Protein AF-A0A537XR91-F1 (afdb_monomer_lite)

Structure (mmCIF, N/CA/C/O backbone):
data_AF-A0A537XR91-F1
#
_entry.id   AF-A0A537XR91-F1
#
loop_
_atom_site.group_PDB
_atom_site.id
_atom_site.type_symbol
_atom_site.label_atom_id
_atom_site.label_alt_id
_atom_site.label_comp_id
_atom_site.label_asym_id
_atom_site.label_entity_id
_atom_site.label_seq_id
_atom_site.pdbx_PDB_ins_code
_atom_site.Cartn_x
_atom_site.Cartn_y
_atom_site.Cartn_z
_atom_site.occupancy
_atom_site.B_iso_or_equiv
_atom_site.auth_seq_id
_atom_site.auth_comp_id
_atom_site.auth_asym_id
_atom_site.auth_atom_id
_atom_site.pdbx_PDB_model_num
ATOM 1 N N . MET A 1 1 ? 16.907 15.171 1.973 1.00 38.66 1 MET A N 1
ATOM 2 C CA . MET A 1 1 ? 16.278 15.933 0.875 1.00 38.66 1 MET A CA 1
ATOM 3 C C . MET A 1 1 ? 15.494 14.957 0.020 1.00 38.66 1 MET A C 1
ATOM 5 O O . MET A 1 1 ? 16.112 14.142 -0.654 1.00 38.66 1 MET A O 1
ATOM 9 N N . LEU A 1 2 ? 14.162 14.978 0.094 1.00 47.34 2 LEU A N 1
ATOM 10 C CA . LEU A 1 2 ? 13.327 14.267 -0.872 1.00 47.34 2 LEU A CA 1
ATOM 11 C C . LEU A 1 2 ? 13.455 15.039 -2.183 1.00 47.34 2 LEU A C 1
ATOM 13 O O . LEU A 1 2 ? 12.807 16.060 -2.377 1.00 47.34 2 LEU A O 1
ATOM 17 N N . ARG A 1 3 ? 14.389 14.620 -3.039 1.00 53.78 3 ARG A N 1
ATOM 18 C CA . ARG A 1 3 ? 14.393 15.051 -4.435 1.00 53.78 3 ARG A CA 1
ATOM 19 C C . ARG A 1 3 ? 13.017 14.651 -4.957 1.00 53.78 3 ARG A C 1
ATOM 21 O O . ARG A 1 3 ? 12.710 13.463 -4.900 1.00 53.78 3 ARG A O 1
ATOM 28 N N . GLU A 1 4 ? 12.189 15.610 -5.358 1.00 56.66 4 GLU A N 1
ATOM 29 C CA . GLU A 1 4 ? 10.889 15.345 -5.980 1.00 56.66 4 GLU A CA 1
ATOM 30 C C . GLU A 1 4 ? 11.138 14.504 -7.238 1.00 56.66 4 GLU A C 1
ATOM 32 O O . GLU A 1 4 ? 11.421 15.009 -8.322 1.00 56.66 4 GLU A O 1
ATOM 37 N N . ARG A 1 5 ? 11.159 13.181 -7.069 1.00 61.19 5 ARG A N 1
ATOM 38 C CA . ARG A 1 5 ? 11.157 12.223 -8.162 1.00 61.19 5 ARG A CA 1
ATOM 39 C C . ARG A 1 5 ? 9.714 12.175 -8.623 1.00 61.19 5 ARG A C 1
ATOM 41 O O . ARG A 1 5 ? 8.874 11.580 -7.954 1.00 61.19 5 ARG A O 1
ATOM 48 N N . SER A 1 6 ? 9.425 12.829 -9.741 1.00 69.81 6 SER A N 1
ATOM 49 C CA . SER A 1 6 ? 8.195 12.557 -10.469 1.00 69.81 6 SER A CA 1
ATOM 50 C C . SER A 1 6 ? 8.268 11.118 -10.976 1.00 69.81 6 SER A C 1
ATOM 5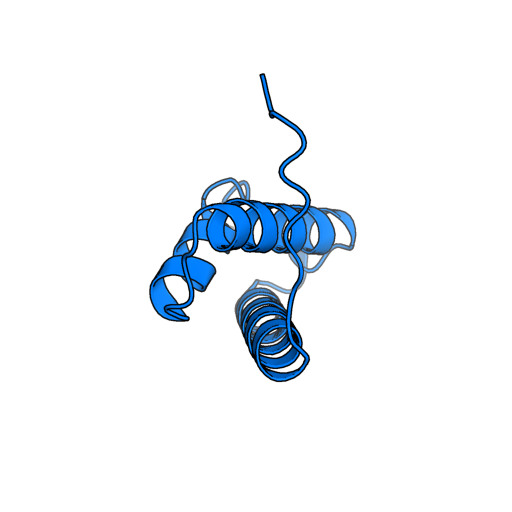2 O O . SER A 1 6 ? 9.038 10.784 -11.875 1.00 69.81 6 SER A O 1
ATOM 54 N N . VAL A 1 7 ? 7.506 10.240 -10.333 1.00 80.75 7 VAL A N 1
ATOM 55 C CA . VAL A 1 7 ? 7.311 8.862 -10.780 1.00 80.75 7 VAL A CA 1
ATOM 56 C C . VAL A 1 7 ? 5.967 8.813 -11.488 1.00 80.75 7 VAL A C 1
ATOM 58 O O . VAL A 1 7 ? 4.961 9.281 -10.955 1.00 80.75 7 VAL A O 1
ATOM 61 N N . VAL A 1 8 ? 5.964 8.292 -12.710 1.00 88.56 8 VAL A N 1
ATOM 62 C CA . VAL A 1 8 ? 4.734 8.012 -13.450 1.00 88.56 8 VAL A CA 1
ATOM 63 C C . VAL A 1 8 ? 4.358 6.569 -13.160 1.00 88.56 8 VAL A C 1
ATOM 65 O O . VAL A 1 8 ? 5.181 5.679 -13.360 1.00 88.56 8 VAL A O 1
ATOM 68 N N . TYR A 1 9 ? 3.133 6.360 -12.687 1.00 91.06 9 TYR A N 1
ATOM 69 C CA . TYR A 1 9 ? 2.587 5.031 -12.454 1.00 91.06 9 TYR A CA 1
ATOM 70 C C . TYR A 1 9 ? 1.648 4.638 -13.590 1.00 91.06 9 TYR A C 1
ATOM 72 O O . TYR A 1 9 ? 0.758 5.409 -13.959 1.00 91.06 9 TYR A O 1
ATOM 80 N N . TYR A 1 10 ? 1.832 3.435 -14.123 1.00 93.62 10 TYR A N 1
ATOM 81 C CA . TYR A 1 10 ? 0.898 2.840 -15.078 1.00 93.62 10 TYR A CA 1
ATOM 82 C C . TYR A 1 10 ? -0.384 2.349 -14.374 1.00 93.62 10 TYR A C 1
ATOM 84 O O . TYR A 1 10 ? -0.396 2.169 -13.153 1.00 93.62 10 TYR A O 1
ATOM 92 N N . PRO A 1 11 ? -1.489 2.116 -15.101 1.00 96.31 11 PRO A N 1
ATOM 93 C CA . PRO A 1 11 ? -2.734 1.628 -14.501 1.00 96.31 11 PRO A CA 1
ATOM 94 C C . PRO A 1 11 ? -2.582 0.320 -13.708 1.00 96.31 11 PRO A C 1
ATOM 96 O O . PRO A 1 11 ? -3.179 0.164 -12.641 1.00 96.31 11 PRO A O 1
ATOM 99 N N . GLU A 1 12 ? -1.758 -0.608 -14.190 1.00 95.88 12 GLU A N 1
ATOM 100 C CA . GLU A 1 12 ? -1.485 -1.904 -13.553 1.00 95.88 12 GLU A CA 1
ATOM 101 C C . GLU A 1 12 ? -0.752 -1.708 -12.225 1.00 95.88 12 GLU A C 1
ATOM 103 O O . GLU A 1 12 ? -1.051 -2.344 -11.216 1.00 95.88 12 GLU A O 1
ATOM 108 N N . GLU A 1 13 ? 0.172 -0.756 -12.217 1.00 94.88 13 GLU A N 1
ATOM 109 C CA . GLU A 1 13 ? 0.937 -0.368 -11.047 1.00 94.88 13 GLU A CA 1
ATOM 110 C C . GLU A 1 13 ? 0.055 0.300 -9.992 1.00 94.88 13 GLU A C 1
ATOM 112 O O . GLU A 1 13 ? 0.121 -0.057 -8.821 1.00 94.88 13 GLU A O 1
ATOM 117 N N . LEU A 1 14 ? -0.823 1.221 -10.393 1.00 95.94 14 LEU A N 1
ATOM 118 C CA . LEU A 1 14 ? -1.801 1.821 -9.482 1.00 95.94 14 LEU A CA 1
ATOM 119 C C . LEU A 1 14 ? -2.767 0.776 -8.914 1.00 95.94 14 LEU A C 1
ATOM 121 O O . LEU A 1 14 ? -3.130 0.851 -7.740 1.00 95.94 14 LEU A O 1
ATOM 125 N N . SER A 1 15 ? -3.151 -0.211 -9.725 1.00 97.38 15 SER A N 1
ATOM 126 C CA . SER A 1 15 ? -4.011 -1.316 -9.293 1.00 97.38 15 SER A CA 1
ATOM 127 C C . SER A 1 15 ? -3.323 -2.178 -8.233 1.00 97.38 15 SER A C 1
ATOM 129 O O . SER A 1 15 ? -3.935 -2.491 -7.213 1.00 97.38 15 SER A O 1
ATOM 131 N N . LEU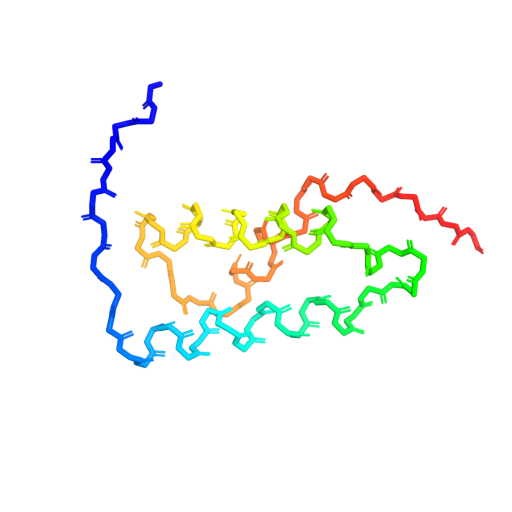 A 1 16 ? -2.040 -2.498 -8.430 1.00 97.06 16 LEU A N 1
ATOM 132 C CA . LEU A 1 16 ? -1.214 -3.189 -7.438 1.00 97.06 16 LEU A CA 1
ATOM 133 C C . LEU A 1 16 ? -1.126 -2.393 -6.128 1.00 97.06 16 LEU A C 1
ATOM 135 O O . LEU A 1 16 ? -1.419 -2.931 -5.062 1.00 97.06 16 LEU A O 1
ATOM 139 N N . LEU A 1 17 ? -0.760 -1.110 -6.195 1.00 97.25 17 LEU A N 1
ATOM 140 C CA . LEU A 1 17 ? -0.599 -0.272 -5.001 1.00 97.25 17 LEU A CA 1
ATOM 141 C C . LEU A 1 17 ? -1.923 -0.115 -4.236 1.00 97.25 17 LEU A C 1
ATOM 143 O O . LEU A 1 17 ? -1.939 -0.158 -3.005 1.00 97.25 17 LEU A O 1
ATOM 147 N N . GLY A 1 18 ? -3.040 0.022 -4.955 1.00 96.88 18 GLY A N 1
ATOM 148 C CA . GLY A 1 18 ? -4.378 0.043 -4.364 1.00 96.88 18 GLY A CA 1
ATOM 149 C C . GLY A 1 18 ? -4.747 -1.280 -3.690 1.00 96.88 18 GLY A C 1
ATOM 150 O O . GLY A 1 18 ? -5.281 -1.273 -2.582 1.00 96.88 18 GLY A O 1
ATOM 151 N N . HIS A 1 19 ? -4.409 -2.413 -4.312 1.00 97.88 19 HIS A N 1
ATOM 152 C CA . HIS A 1 19 ? -4.644 -3.736 -3.735 1.00 97.88 19 HIS A CA 1
ATOM 153 C C . HIS A 1 19 ? -3.878 -3.934 -2.422 1.00 97.88 19 HIS A C 1
ATOM 155 O O . HIS A 1 19 ? -4.473 -4.333 -1.420 1.00 97.88 19 HIS A O 1
ATOM 161 N N . VAL A 1 20 ? -2.587 -3.587 -2.411 1.00 97.56 20 VAL A N 1
ATOM 162 C CA . VAL A 1 20 ? -1.741 -3.644 -1.211 1.00 97.56 20 VAL A CA 1
ATOM 163 C C . VAL A 1 20 ? -2.319 -2.763 -0.102 1.00 97.56 20 VAL A C 1
ATOM 165 O O . VAL A 1 20 ? -2.485 -3.217 1.030 1.00 97.56 20 VAL A O 1
ATOM 168 N N . LEU A 1 21 ? -2.711 -1.525 -0.422 1.00 96.81 21 LEU A N 1
ATOM 169 C CA . LEU A 1 21 ? -3.337 -0.615 0.540 1.00 96.81 21 LEU A CA 1
ATOM 170 C C . LEU A 1 21 ? -4.598 -1.228 1.173 1.00 96.81 21 LEU A C 1
ATOM 172 O O . LEU A 1 21 ? -4.756 -1.207 2.396 1.00 96.81 21 LEU A O 1
ATOM 176 N N . ASP A 1 22 ? -5.490 -1.789 0.357 1.00 96.81 22 ASP A N 1
ATOM 177 C CA . ASP A 1 22 ? -6.716 -2.421 0.841 1.00 96.81 22 ASP A CA 1
ATOM 178 C C . ASP A 1 22 ? -6.435 -3.645 1.716 1.00 96.81 22 ASP A C 1
ATOM 180 O O . ASP A 1 22 ? -7.116 -3.842 2.727 1.00 96.81 22 ASP A O 1
ATOM 184 N N . GLN A 1 23 ? -5.446 -4.462 1.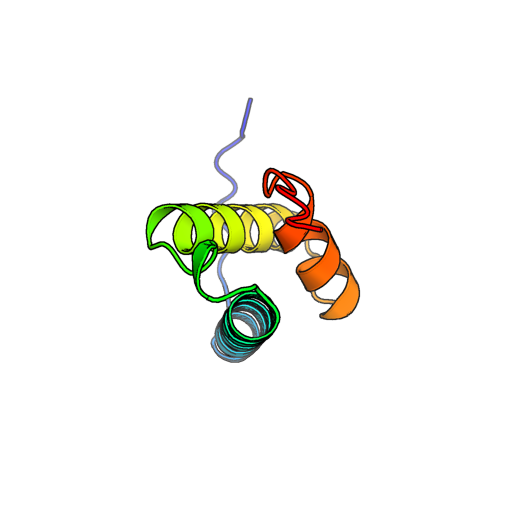352 1.00 96.19 23 GLN A N 1
ATOM 185 C CA . GLN A 1 23 ? -5.045 -5.638 2.119 1.00 96.19 23 GLN A CA 1
ATOM 186 C C . GLN A 1 23 ? -4.495 -5.250 3.493 1.00 96.19 23 GLN A C 1
ATOM 188 O O . GLN A 1 23 ? -4.980 -5.759 4.507 1.00 96.19 23 GLN A O 1
ATOM 193 N N . VAL A 1 24 ? -3.568 -4.289 3.544 1.00 95.25 24 VAL A N 1
ATOM 194 C CA . VAL A 1 24 ? -2.995 -3.796 4.805 1.00 95.25 24 VAL A CA 1
ATOM 195 C C . VAL A 1 24 ? -4.087 -3.195 5.690 1.00 95.25 24 VAL A C 1
ATOM 197 O O . VAL A 1 24 ? -4.174 -3.498 6.873 1.00 95.25 24 VAL A O 1
ATOM 200 N N . ILE A 1 25 ? -5.007 -2.399 5.143 1.00 94.56 25 ILE A N 1
ATOM 201 C CA . ILE A 1 25 ? -6.093 -1.821 5.952 1.00 94.56 25 ILE A CA 1
ATOM 202 C C . ILE A 1 25 ? -7.047 -2.900 6.482 1.00 94.56 25 ILE A C 1
ATOM 204 O O . ILE A 1 25 ? -7.537 -2.790 7.611 1.00 94.56 25 ILE A O 1
ATOM 208 N N . LYS A 1 26 ? -7.333 -3.937 5.687 1.00 94.94 26 LYS A N 1
ATOM 209 C CA . LYS A 1 26 ? -8.178 -5.065 6.107 1.00 94.94 26 LYS A CA 1
ATOM 210 C C . LYS A 1 26 ? -7.522 -5.906 7.200 1.00 94.94 26 LYS A C 1
ATOM 212 O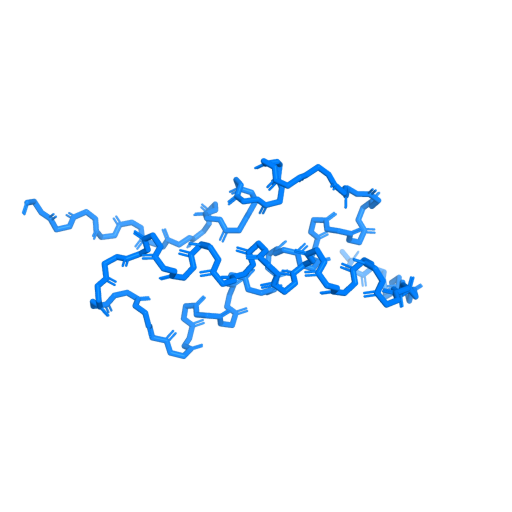 O . LYS A 1 26 ? -8.257 -6.427 8.038 1.00 94.94 26 LYS A O 1
ATOM 217 N N . SER A 1 27 ? -6.194 -6.023 7.221 1.00 93.00 27 SER A N 1
ATOM 218 C CA . SER A 1 27 ? -5.477 -6.770 8.263 1.00 93.00 27 SER A CA 1
ATOM 219 C C . SER A 1 27 ? -5.392 -6.010 9.592 1.00 93.00 27 SER A C 1
ATOM 221 O O . SER A 1 27 ? -5.246 -6.632 10.643 1.00 93.00 27 SER A O 1
ATOM 223 N N . LEU A 1 28 ? -5.567 -4.683 9.588 1.00 91.00 28 LEU A N 1
ATOM 224 C CA . LEU A 1 28 ? -5.523 -3.886 10.813 1.00 91.00 28 LEU A CA 1
ATOM 225 C C . LEU A 1 28 ? -6.713 -4.126 11.753 1.00 91.00 28 LEU A C 1
ATOM 227 O O . LEU A 1 28 ? -7.846 -4.299 11.287 1.00 91.00 28 LEU A O 1
ATOM 231 N N . PRO A 1 29 ? -6.510 -4.008 13.080 1.00 92.44 29 PRO A N 1
ATOM 232 C CA . PRO A 1 29 ? -7.600 -3.914 14.047 1.00 92.44 29 PRO A CA 1
ATOM 233 C C . PRO A 1 29 ? -8.519 -2.725 13.748 1.00 92.44 29 PRO A C 1
ATOM 235 O O . PRO A 1 29 ? -8.054 -1.664 13.333 1.00 92.44 29 PRO A O 1
ATOM 238 N N . ALA A 1 30 ? -9.822 -2.856 14.019 1.00 91.88 30 ALA A N 1
ATOM 239 C CA . ALA A 1 30 ? -10.811 -1.815 13.712 1.00 91.88 30 ALA A CA 1
ATOM 240 C C . ALA A 1 30 ? -10.458 -0.440 14.315 1.00 91.88 30 ALA A C 1
ATOM 242 O O . ALA A 1 30 ? -10.598 0.578 13.640 1.00 91.88 30 ALA A O 1
ATOM 243 N N . ALA A 1 31 ? -9.917 -0.415 15.539 1.00 91.62 31 ALA A N 1
ATOM 244 C CA . ALA A 1 31 ? -9.471 0.806 16.216 1.00 91.62 31 ALA A CA 1
ATOM 245 C C . ALA A 1 31 ? -8.331 1.540 15.480 1.00 91.62 31 ALA A C 1
ATOM 247 O O . ALA A 1 31 ? -8.172 2.748 15.634 1.00 91.62 31 ALA A O 1
ATOM 248 N N . MET A 1 32 ? -7.554 0.824 14.662 1.00 90.50 32 MET A N 1
ATOM 249 C CA . MET A 1 32 ? -6.429 1.364 13.897 1.00 90.50 32 MET A CA 1
ATOM 250 C C . MET A 1 32 ? -6.793 1.702 12.446 1.00 90.50 32 MET A C 1
ATOM 252 O O . MET A 1 32 ? -5.965 2.270 11.740 1.00 90.50 32 MET A O 1
ATOM 256 N N . ARG A 1 33 ? -8.018 1.425 11.978 1.00 93.50 33 ARG A N 1
ATOM 257 C CA . ARG A 1 33 ? -8.475 1.761 10.612 1.00 93.50 33 ARG A CA 1
ATOM 258 C C . ARG A 1 33 ? -8.913 3.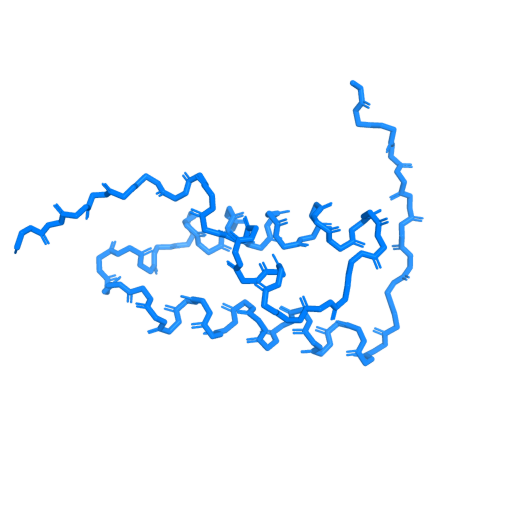225 10.487 1.00 93.50 33 ARG A C 1
ATOM 260 O O . ARG A 1 33 ? -9.922 3.537 9.856 1.00 93.50 33 ARG A O 1
ATOM 267 N N . THR A 1 34 ? -8.170 4.133 11.113 1.00 93.25 34 THR A N 1
ATOM 268 C CA . THR A 1 34 ? -8.468 5.568 11.107 1.00 93.25 34 THR A CA 1
ATOM 269 C C . THR A 1 34 ? -8.041 6.208 9.781 1.00 93.25 34 THR A C 1
ATOM 271 O O . THR A 1 34 ? -7.109 5.721 9.137 1.00 93.25 34 THR A O 1
ATOM 274 N N . PRO A 1 35 ? -8.660 7.326 9.357 1.00 93.88 35 PRO A N 1
ATOM 275 C CA . PRO A 1 35 ? -8.226 8.053 8.159 1.00 93.88 35 PRO A CA 1
ATOM 276 C C . PRO A 1 35 ? -6.748 8.476 8.200 1.00 93.88 35 PRO A C 1
ATOM 278 O O . PRO 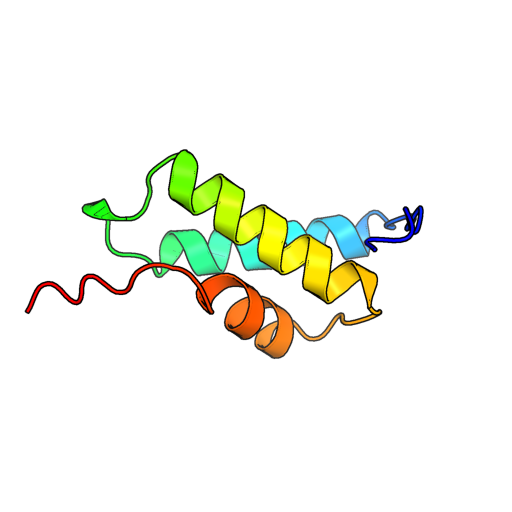A 1 35 ? -6.069 8.453 7.174 1.00 93.88 35 PRO A O 1
ATOM 281 N N . TYR A 1 36 ? -6.242 8.807 9.394 1.00 92.56 36 TYR A N 1
ATOM 282 C CA . TYR A 1 36 ? -4.833 9.130 9.618 1.00 92.56 36 TYR A CA 1
ATOM 283 C C . TYR A 1 36 ? -3.928 7.939 9.283 1.00 92.56 36 TYR A C 1
ATOM 285 O O . TYR A 1 36 ? -3.072 8.048 8.410 1.00 92.56 36 TYR A O 1
ATOM 293 N N . ASN A 1 37 ? -4.192 6.773 9.879 1.00 91.75 37 ASN A N 1
ATOM 294 C CA . ASN A 1 37 ? -3.412 5.563 9.621 1.00 91.75 37 ASN A CA 1
ATOM 295 C C . ASN A 1 37 ? -3.487 5.137 8.149 1.00 91.75 37 ASN A C 1
ATOM 297 O O . ASN A 1 37 ? -2.467 4.783 7.571 1.00 91.75 37 ASN A O 1
ATOM 301 N N . ARG A 1 38 ? -4.661 5.236 7.506 1.00 94.44 38 ARG A N 1
ATOM 302 C CA . ARG A 1 38 ? -4.800 4.965 6.060 1.00 94.44 38 ARG A CA 1
ATOM 303 C C . ARG A 1 38 ? -3.889 5.860 5.216 1.00 94.44 38 ARG A C 1
ATOM 305 O O . ARG A 1 38 ? -3.318 5.391 4.238 1.00 94.44 38 ARG A O 1
ATOM 312 N N . THR A 1 39 ? -3.763 7.132 5.593 1.00 94.56 39 THR A N 1
ATOM 313 C CA . THR A 1 39 ? -2.912 8.099 4.887 1.00 94.56 39 THR A CA 1
ATOM 314 C C . THR A 1 39 ? -1.432 7.779 5.074 1.00 94.56 39 THR A C 1
ATOM 316 O O . THR A 1 39 ? -0.693 7.789 4.094 1.00 94.56 39 THR A O 1
ATOM 319 N N . GLU A 1 40 ? -0.999 7.450 6.294 1.00 94.88 40 GLU A N 1
ATOM 320 C CA . GLU A 1 40 ? 0.397 7.060 6.548 1.00 94.88 40 GLU A CA 1
ATOM 321 C C . GLU A 1 40 ? 0.777 5.768 5.814 1.00 94.88 40 GLU A C 1
ATOM 323 O O . GLU A 1 40 ? 1.811 5.715 5.157 1.00 94.88 40 GLU A O 1
ATOM 328 N N . ILE A 1 41 ? -0.102 4.764 5.817 1.00 95.44 41 ILE A N 1
ATOM 329 C CA . ILE A 1 41 ? 0.086 3.511 5.069 1.00 95.44 41 ILE A CA 1
ATOM 330 C C . ILE A 1 41 ? 0.255 3.801 3.572 1.00 95.44 41 ILE A C 1
ATOM 332 O O . ILE A 1 41 ? 1.213 3.340 2.955 1.00 95.44 41 ILE A O 1
ATOM 336 N N . ALA A 1 42 ? -0.632 4.613 2.985 1.00 95.62 42 ALA A N 1
ATOM 337 C CA . ALA A 1 42 ? -0.534 4.993 1.577 1.00 95.62 42 ALA A CA 1
ATOM 338 C C . ALA A 1 42 ? 0.765 5.760 1.269 1.00 95.62 42 ALA A C 1
ATOM 340 O O . ALA A 1 42 ? 1.403 5.512 0.246 1.00 95.62 42 ALA A O 1
ATOM 341 N N . ARG A 1 43 ? 1.184 6.665 2.163 1.00 94.12 43 ARG A N 1
ATOM 342 C CA . ARG A 1 43 ? 2.442 7.416 2.043 1.00 94.12 43 ARG A CA 1
ATOM 343 C C . ARG A 1 43 ? 3.645 6.474 2.020 1.00 94.12 43 ARG A C 1
ATOM 345 O O . ARG A 1 43 ? 4.512 6.631 1.164 1.00 94.12 43 ARG A O 1
ATOM 352 N N . ASN A 1 44 ? 3.670 5.491 2.915 1.00 94.75 44 ASN A N 1
ATOM 353 C CA . ASN A 1 44 ? 4.759 4.523 3.026 1.00 94.75 44 ASN A CA 1
ATOM 354 C C . ASN A 1 44 ? 4.843 3.618 1.792 1.00 94.75 44 ASN A C 1
ATOM 356 O O . ASN A 1 44 ? 5.926 3.447 1.233 1.00 94.75 44 ASN A O 1
ATOM 360 N N . ILE A 1 45 ? 3.697 3.128 1.306 1.00 95.31 45 ILE A N 1
ATOM 361 C CA . ILE A 1 45 ? 3.609 2.353 0.059 1.00 95.31 45 ILE A CA 1
ATOM 362 C C . ILE A 1 45 ? 4.172 3.163 -1.116 1.00 95.31 45 ILE A C 1
ATOM 364 O O . ILE A 1 45 ? 5.020 2.671 -1.856 1.00 95.31 45 ILE A O 1
ATOM 368 N N . LEU A 1 46 ? 3.753 4.423 -1.276 1.00 94.12 46 LEU A N 1
ATOM 369 C CA . LEU A 1 46 ? 4.216 5.272 -2.378 1.00 94.12 46 LEU A CA 1
ATOM 370 C C . LEU A 1 46 ? 5.701 5.636 -2.257 1.00 94.12 46 LEU A C 1
ATOM 372 O O . LEU A 1 46 ? 6.387 5.722 -3.274 1.00 94.12 46 LEU A O 1
ATOM 376 N N . ALA A 1 47 ? 6.212 5.836 -1.040 1.00 92.75 47 ALA A N 1
ATOM 377 C CA . ALA A 1 47 ? 7.631 6.086 -0.806 1.00 92.75 47 ALA A CA 1
ATOM 378 C C . ALA A 1 47 ? 8.487 4.869 -1.186 1.00 92.75 47 ALA A C 1
ATOM 380 O O . ALA A 1 47 ? 9.530 5.036 -1.819 1.00 92.75 47 ALA A O 1
ATOM 381 N N . CYS A 1 48 ? 8.025 3.660 -0.853 1.00 93.94 48 CYS A N 1
ATOM 382 C CA . CYS A 1 48 ? 8.665 2.411 -1.251 1.00 93.94 48 CYS A CA 1
ATOM 383 C C . CYS A 1 48 ? 8.606 2.222 -2.776 1.00 93.94 48 CYS A C 1
ATOM 385 O O . CYS A 1 48 ? 9.644 2.084 -3.422 1.00 93.94 48 CYS A O 1
ATOM 387 N N . ALA A 1 49 ? 7.426 2.357 -3.385 1.00 94.19 49 ALA A N 1
ATOM 388 C CA . ALA A 1 49 ? 7.241 2.231 -4.831 1.00 94.19 49 ALA A CA 1
ATOM 389 C C . ALA A 1 49 ? 8.068 3.251 -5.640 1.00 94.19 49 ALA A C 1
ATOM 391 O O . ALA A 1 49 ? 8.577 2.938 -6.718 1.00 94.19 49 ALA A O 1
ATOM 392 N N . ALA A 1 50 ? 8.293 4.454 -5.100 1.00 92.12 50 ALA A N 1
ATOM 393 C CA . ALA A 1 50 ? 9.134 5.474 -5.728 1.00 92.12 50 ALA A CA 1
ATOM 394 C C . ALA A 1 50 ? 10.626 5.086 -5.825 1.00 92.12 50 ALA A C 1
ATOM 396 O O . ALA A 1 50 ? 11.401 5.751 -6.525 1.00 92.12 50 ALA A O 1
ATOM 397 N N . THR A 1 51 ? 11.049 4.019 -5.140 1.00 91.44 51 THR A N 1
ATOM 398 C CA . THR A 1 51 ? 12.388 3.427 -5.287 1.00 91.44 51 THR A CA 1
ATOM 399 C C . THR A 1 51 ? 12.495 2.473 -6.479 1.00 91.44 51 THR A C 1
ATOM 401 O O . THR A 1 51 ? 13.608 2.171 -6.903 1.00 91.44 51 THR A O 1
ATOM 404 N N . GLY A 1 52 ? 11.360 2.070 -7.059 1.00 91.69 52 GLY A N 1
ATOM 405 C CA . GLY A 1 52 ? 11.263 1.044 -8.094 1.00 91.69 52 GLY A CA 1
ATOM 406 C C . GLY A 1 52 ? 10.672 -0.278 -7.597 1.00 91.69 52 GLY A C 1
ATOM 407 O O . GLY A 1 52 ? 10.460 -1.158 -8.424 1.00 91.69 52 GLY A O 1
ATOM 408 N N . GLU A 1 53 ? 10.381 -0.408 -6.298 1.00 94.69 53 GLU A N 1
ATOM 409 C CA . GLU A 1 53 ? 9.803 -1.622 -5.710 1.00 94.69 53 GLU A CA 1
ATOM 410 C C . GLU A 1 53 ? 8.385 -1.901 -6.225 1.00 94.69 53 GLU A C 1
ATOM 412 O O . GLU A 1 53 ? 7.560 -0.988 -6.327 1.00 94.69 53 GLU A O 1
ATOM 417 N N . ARG A 1 54 ? 8.113 -3.170 -6.549 1.00 94.81 54 ARG A N 1
ATOM 418 C CA . ARG A 1 54 ? 6.836 -3.688 -7.075 1.00 94.81 54 ARG A CA 1
ATOM 419 C C . ARG A 1 54 ? 6.449 -5.044 -6.494 1.00 94.81 54 ARG A C 1
ATOM 421 O O . ARG A 1 54 ? 5.402 -5.570 -6.864 1.00 94.81 54 ARG A O 1
ATOM 428 N N . ASP A 1 55 ? 7.265 -5.616 -5.623 1.00 96.25 55 ASP A N 1
ATOM 429 C CA . ASP A 1 55 ? 6.923 -6.824 -4.901 1.00 96.25 55 ASP A CA 1
ATOM 430 C C . ASP A 1 55 ? 5.822 -6.514 -3.865 1.00 96.25 55 ASP A C 1
ATOM 432 O O . ASP A 1 55 ? 5.993 -5.623 -3.025 1.00 96.25 55 ASP A O 1
ATOM 436 N N . PRO A 1 56 ? 4.668 -7.205 -3.910 1.00 94.06 56 PRO A N 1
ATOM 437 C CA . PRO A 1 56 ? 3.572 -6.952 -2.979 1.00 94.06 56 PRO A CA 1
ATOM 438 C C . PRO A 1 56 ? 3.971 -7.145 -1.510 1.00 94.06 56 PRO A C 1
ATOM 440 O O . PRO A 1 56 ? 3.494 -6.405 -0.655 1.00 94.06 56 PRO A O 1
ATOM 443 N N . ILE A 1 57 ? 4.852 -8.104 -1.213 1.00 94.56 57 ILE A N 1
ATOM 444 C CA . ILE A 1 57 ? 5.272 -8.431 0.153 1.00 94.56 57 ILE A CA 1
ATOM 445 C C . ILE A 1 57 ? 6.145 -7.303 0.701 1.00 94.56 57 ILE A C 1
ATOM 447 O O . ILE A 1 57 ? 5.891 -6.818 1.803 1.00 94.56 57 ILE A O 1
ATOM 451 N N . GLU A 1 58 ? 7.121 -6.832 -0.074 1.00 95.81 58 GLU A N 1
ATOM 452 C CA . GLU A 1 58 ? 7.968 -5.699 0.325 1.00 95.81 58 GLU A CA 1
ATOM 453 C C . GLU A 1 58 ? 7.145 -4.415 0.515 1.00 95.81 58 GLU A C 1
ATOM 455 O O . GLU A 1 58 ? 7.348 -3.669 1.478 1.00 95.81 58 GLU A O 1
ATOM 460 N N . LEU A 1 59 ? 6.147 -4.185 -0.345 1.00 96.31 59 LEU A N 1
ATOM 461 C CA . LEU A 1 59 ? 5.232 -3.051 -0.216 1.00 96.31 59 LEU A CA 1
ATOM 462 C C . LEU A 1 59 ? 4.358 -3.147 1.046 1.00 96.31 59 LEU A C 1
ATOM 464 O O . LEU A 1 59 ? 4.162 -2.136 1.722 1.00 96.31 59 LEU A O 1
ATOM 468 N N . GLU A 1 60 ? 3.854 -4.334 1.394 1.00 95.19 60 GLU A N 1
ATOM 469 C CA . GLU A 1 60 ? 3.091 -4.571 2.629 1.00 95.19 60 GLU A CA 1
ATOM 470 C C . GLU A 1 60 ? 3.944 -4.370 3.886 1.00 95.19 60 GLU A C 1
ATOM 472 O O . GLU A 1 60 ? 3.502 -3.730 4.847 1.00 95.19 60 GLU A O 1
ATOM 477 N N . LEU A 1 61 ? 5.181 -4.872 3.877 1.00 93.62 61 LEU A N 1
ATOM 478 C CA . LEU A 1 61 ? 6.130 -4.667 4.969 1.00 93.62 61 LEU A CA 1
ATOM 479 C C . LEU A 1 61 ? 6.407 -3.174 5.151 1.00 93.62 61 LEU A C 1
ATOM 481 O O . LEU A 1 61 ? 6.212 -2.645 6.248 1.00 93.62 61 LEU A O 1
ATOM 485 N N . ALA A 1 62 ? 6.753 -2.470 4.070 1.00 93.56 62 ALA A N 1
ATOM 486 C CA . ALA A 1 62 ? 7.009 -1.033 4.099 1.00 93.56 62 ALA A CA 1
ATOM 487 C C . ALA A 1 62 ? 5.804 -0.234 4.618 1.00 93.56 62 ALA A C 1
ATOM 489 O O . ALA A 1 62 ? 5.966 0.718 5.385 1.00 93.56 62 ALA A O 1
ATOM 490 N N . ALA A 1 63 ? 4.588 -0.647 4.258 1.00 92.31 63 ALA A N 1
ATOM 491 C CA . ALA A 1 63 ? 3.353 0.005 4.672 1.00 92.31 63 ALA A CA 1
ATOM 492 C C . ALA A 1 63 ? 3.159 0.056 6.200 1.00 92.31 63 ALA A C 1
ATOM 494 O O . ALA A 1 63 ? 2.482 0.956 6.703 1.00 92.31 63 ALA A O 1
ATOM 495 N N . THR A 1 64 ? 3.751 -0.886 6.941 1.00 89.44 64 THR A N 1
ATOM 496 C CA . THR A 1 64 ? 3.501 -1.085 8.380 1.00 89.44 64 THR A CA 1
ATOM 497 C C . THR A 1 64 ? 4.636 -0.627 9.304 1.00 89.44 64 THR A C 1
ATOM 499 O O . THR A 1 64 ? 4.423 -0.582 10.514 1.00 89.44 64 THR A O 1
ATOM 502 N N . ILE A 1 65 ? 5.791 -0.209 8.763 1.00 80.88 65 ILE A N 1
ATOM 503 C CA . ILE A 1 65 ? 7.024 0.108 9.521 1.00 80.88 65 ILE A CA 1
ATOM 504 C C . ILE A 1 65 ? 6.832 1.140 10.650 1.00 80.88 65 ILE A C 1
ATOM 506 O O . ILE A 1 65 ? 7.405 0.975 11.724 1.00 80.88 65 ILE A O 1
ATOM 510 N N . ASP A 1 66 ? 6.009 2.171 10.442 1.00 68.56 66 ASP A N 1
ATOM 511 C CA . ASP A 1 66 ? 5.811 3.277 11.400 1.00 68.56 66 ASP A CA 1
ATOM 512 C C . ASP A 1 66 ? 4.417 3.304 12.032 1.00 68.56 66 ASP A C 1
ATOM 514 O O . ASP A 1 66 ? 4.060 4.229 12.775 1.00 68.56 66 ASP A O 1
ATOM 518 N N . LEU A 1 67 ? 3.591 2.294 11.753 1.00 73.44 67 LEU A N 1
ATOM 519 C CA . LEU A 1 67 ? 2.283 2.223 12.372 1.00 73.44 67 LEU A CA 1
ATOM 520 C C . LEU A 1 67 ? 2.518 1.925 13.847 1.00 73.44 67 LEU A C 1
ATOM 522 O O . LEU A 1 67 ? 2.908 0.815 14.184 1.00 73.44 67 LEU A O 1
ATOM 526 N N . LYS A 1 68 ? 2.339 2.927 14.716 1.00 59.34 68 LYS A N 1
ATOM 527 C CA . LYS A 1 68 ? 2.523 2.803 16.166 1.00 59.34 68 LYS A CA 1
ATOM 528 C C . LYS A 1 68 ? 1.725 1.585 16.623 1.00 59.34 68 LYS A C 1
ATOM 530 O O . LYS A 1 68 ? 0.503 1.659 16.749 1.00 59.34 68 LYS A O 1
ATOM 535 N N . VAL A 1 69 ? 2.410 0.452 16.776 1.00 55.06 69 VAL A N 1
ATOM 536 C CA . VAL A 1 69 ? 1.816 -0.816 17.171 1.00 55.06 69 VAL A CA 1
ATOM 537 C C . VAL A 1 69 ? 1.415 -0.624 18.623 1.00 55.06 69 VAL A C 1
ATOM 539 O O . VAL A 1 69 ? 2.152 -0.909 19.559 1.00 55.06 69 VAL A O 1
ATOM 542 N N . SER A 1 70 ? 0.228 -0.066 18.828 1.00 46.84 70 SER A N 1
ATOM 543 C CA . SER A 1 70 ? -0.541 -0.346 20.021 1.00 46.84 70 SER A CA 1
ATOM 544 C C . SER A 1 70 ? -1.077 -1.753 19.821 1.00 46.84 70 SER A C 1
ATOM 546 O O . SER A 1 70 ? -2.219 -1.947 19.416 1.00 46.84 70 SER A O 1
ATOM 548 N N . THR A 1 71 ? -0.212 -2.740 20.062 1.00 43.34 71 THR A N 1
ATOM 549 C CA . THR A 1 71 ? -0.632 -4.075 20.480 1.00 43.34 71 THR A CA 1
ATOM 550 C C . THR A 1 71 ? -1.499 -3.881 21.717 1.00 43.34 71 THR A C 1
ATOM 552 O O . THR A 1 71 ? -0.997 -3.760 22.834 1.00 43.34 71 THR A O 1
ATOM 555 N N . ALA A 1 72 ? -2.804 -3.741 21.501 1.00 37.06 72 ALA A N 1
ATOM 556 C CA . ALA A 1 72 ? -3.777 -4.035 22.529 1.00 37.06 72 ALA A CA 1
ATOM 557 C C . ALA A 1 72 ? -3.754 -5.558 22.697 1.00 37.06 72 ALA A C 1
ATOM 559 O O . ALA A 1 72 ? -3.907 -6.285 21.715 1.00 37.06 72 ALA A O 1
ATOM 560 N N . ALA A 1 73 ? -3.416 -5.954 23.923 1.00 35.19 73 ALA A N 1
ATOM 561 C CA . ALA A 1 73 ? -3.240 -7.315 24.412 1.00 35.19 73 ALA A CA 1
ATOM 562 C C . ALA A 1 73 ? -4.439 -8.235 24.148 1.00 35.19 73 ALA A C 1
ATOM 564 O O . ALA A 1 73 ? -5.581 -7.723 24.101 1.00 35.19 73 ALA A O 1
#

Sequence (73 aa):
MLRERSVVYYPEELSLLGHVLDQVIKSLPAAMRTPYNRTEIARNILACAATGERDPIELELAATIDLKVSTAA

Foldseek 3Di:
DPPPPPDDADPVQVVLLVVLLVVLLVPDDPVLNDPVLSVQLSVQLVVCVSVVDRPSVVSNVSSCPPSPPPPPD

Radius of gyration: 12.75 Å; chains: 1; bounding box: 27×24×40 Å

Secondary structure (DSSP, 8-state):
------PPPPHHHHHHHHHHHHHHHHHS-GGG--HHHHHHHHHHHHHHHTTT---HHHHHHHHHTTS------

pLDDT: mean 86.0, std 17.01, range [35.19, 97.88]